Protein AF-T0FZV5-F1 (afdb_monomer)

Organism: NCBI:txid1218564

Mean predicted aligned error: 8.24 Å

Secondary structure (DSSP, 8-state):
-HHHHHHHHHHHHHHHHHHHHHHHHHHHS-S-TTTTEEEEEEEE-SSTTEEEEEEEES--SS-EEEEEEEEETTEEEEEEEEEEEE-TTT--GGGEEEEE-SSSSEEEEEESS-TTBEEEEEETTTTEEESPPPTT--HHHHHHHHHHHHHHH-TT-B-

pLDDT: mean 88.93, std 8.21, range [55.62, 96.31]

Nearest PDB structures (foldseek):
  7mqa-assembly1_LH  TM=4.581E-01  e=1.349E+00  Homo sapiens
  3ggr-assembly1_C  TM=3.484E-01  e=1.511E+00  Homo sapiens
  8uws-assembly1_A  TM=2.337E-01  e=5.004E+00  Enterobacter hormaechei

Structure (mmCIF, N/CA/C/O backbone):
data_AF-T0FZV5-F1
#
_entry.id   AF-T0FZV5-F1
#
loop_
_atom_site.group_PDB
_atom_site.id
_atom_site.type_symbol
_atom_site.label_atom_id
_atom_site.label_alt_id
_atom_site.label_comp_id
_atom_site.label_asym_id
_atom_site.label_entity_id
_atom_site.label_seq_id
_atom_site.pdbx_PDB_ins_code
_atom_site.Cartn_x
_atom_site.Cartn_y
_atom_site.Cartn_z
_atom_site.occupancy
_atom_site.B_iso_or_equiv
_atom_site.auth_seq_id
_atom_site.auth_comp_id
_atom_site.auth_asym_id
_atom_site.auth_atom_id
_atom_site.pdbx_PDB_model_num
ATOM 1 N N . MET A 1 1 ? 25.769 20.147 -56.700 1.00 55.62 1 MET A N 1
ATOM 2 C CA . MET A 1 1 ? 24.926 18.941 -56.908 1.00 55.62 1 MET A CA 1
ATOM 3 C C . MET A 1 1 ? 25.376 17.705 -56.114 1.00 55.62 1 MET A C 1
ATOM 5 O O . MET A 1 1 ? 24.544 17.131 -55.424 1.00 55.62 1 MET A O 1
ATOM 9 N N . LEU A 1 2 ? 26.655 17.296 -56.132 1.00 57.59 2 LEU A N 1
ATOM 10 C CA . LEU A 1 2 ? 27.136 16.105 -55.393 1.00 57.59 2 LEU A CA 1
ATOM 11 C C . LEU A 1 2 ? 26.921 16.158 -53.864 1.00 57.59 2 LEU A C 1
ATOM 13 O O . LEU A 1 2 ? 26.527 15.156 -53.272 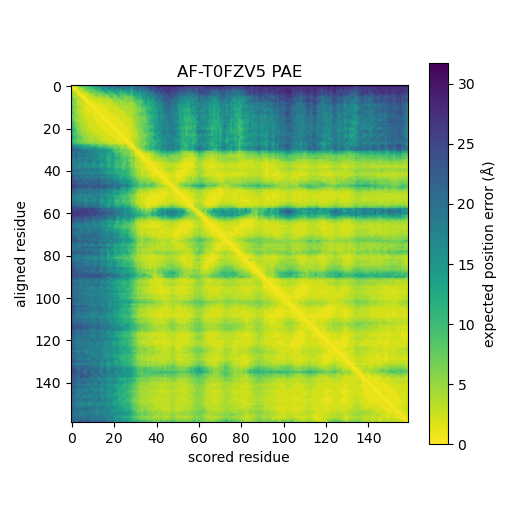1.00 57.59 2 LEU A O 1
ATOM 17 N N . ALA A 1 3 ? 27.114 17.319 -53.229 1.00 62.88 3 ALA A N 1
ATOM 18 C CA . ALA A 1 3 ? 26.918 17.489 -51.783 1.00 62.88 3 ALA A CA 1
ATOM 19 C C . ALA A 1 3 ? 25.446 17.322 -51.346 1.00 62.88 3 ALA A C 1
ATOM 21 O O . ALA A 1 3 ? 25.167 16.643 -50.362 1.00 62.8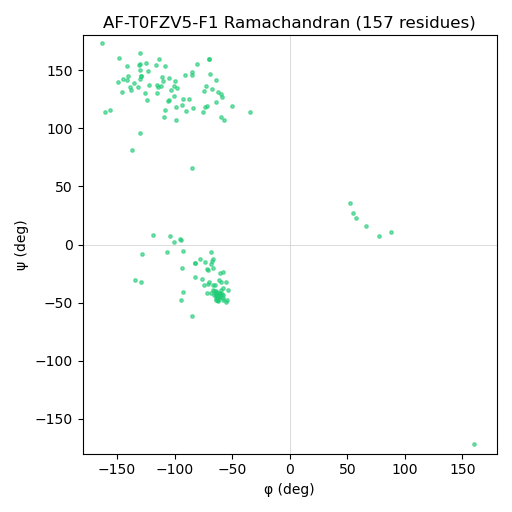8 3 ALA A O 1
ATOM 22 N N . GLN A 1 4 ? 24.493 17.845 -52.127 1.00 65.06 4 GLN A N 1
ATOM 23 C CA . GLN A 1 4 ? 23.055 17.684 -51.869 1.00 65.06 4 GLN A CA 1
ATOM 24 C C . GLN A 1 4 ? 22.595 16.225 -51.992 1.00 65.06 4 GLN A C 1
ATOM 26 O O . GLN A 1 4 ? 21.734 15.785 -51.235 1.00 65.06 4 GLN A O 1
ATOM 31 N N . ARG A 1 5 ? 23.179 15.450 -52.917 1.00 69.50 5 ARG A N 1
ATOM 32 C CA . ARG A 1 5 ? 22.861 14.023 -53.076 1.00 69.50 5 ARG A CA 1
ATOM 33 C C . ARG A 1 5 ? 23.360 13.202 -51.884 1.00 69.50 5 ARG A C 1
ATOM 35 O O . ARG A 1 5 ? 22.613 12.372 -51.380 1.00 69.50 5 ARG A O 1
ATOM 42 N N . LYS A 1 6 ? 24.573 13.484 -51.388 1.00 73.88 6 LYS A N 1
ATOM 43 C CA . LYS A 1 6 ? 25.118 12.863 -50.166 1.00 73.88 6 LYS A CA 1
ATOM 44 C C . LYS A 1 6 ? 24.265 13.183 -48.935 1.00 73.88 6 LYS A C 1
ATOM 46 O O . LYS A 1 6 ? 23.960 12.281 -48.167 1.00 73.88 6 LYS A O 1
ATOM 51 N N . TYR A 1 7 ? 23.815 14.432 -48.801 1.00 80.06 7 TYR A N 1
ATOM 52 C CA . TYR A 1 7 ? 22.941 14.857 -47.704 1.00 80.06 7 TYR A CA 1
ATOM 53 C C . TYR A 1 7 ? 21.568 14.162 -47.730 1.00 80.06 7 TYR A C 1
ATOM 55 O O . TYR A 1 7 ? 21.086 13.703 -46.699 1.00 80.06 7 TYR A O 1
ATOM 63 N N . ARG A 1 8 ? 20.962 13.999 -48.915 1.00 82.12 8 ARG A N 1
ATOM 64 C CA . ARG A 1 8 ? 19.706 13.239 -49.069 1.00 82.12 8 ARG A CA 1
ATOM 65 C C . ARG A 1 8 ? 19.867 11.759 -48.725 1.00 82.12 8 ARG A C 1
ATOM 67 O O . ARG A 1 8 ? 19.003 11.204 -48.059 1.00 82.12 8 ARG A O 1
ATOM 74 N N . ILE A 1 9 ? 20.963 11.132 -49.156 1.00 85.62 9 ILE A N 1
ATOM 75 C CA . ILE A 1 9 ? 21.262 9.733 -48.815 1.00 85.62 9 ILE A CA 1
ATOM 76 C C . ILE A 1 9 ? 21.438 9.591 -47.300 1.00 85.62 9 ILE A C 1
ATOM 78 O O . ILE A 1 9 ? 20.847 8.694 -46.711 1.00 85.62 9 ILE A O 1
ATOM 82 N N . PHE A 1 10 ? 22.176 10.505 -46.664 1.00 88.38 10 PHE A N 1
ATOM 83 C CA . PHE A 1 10 ? 22.349 10.519 -45.212 1.00 88.38 10 PHE A CA 1
ATOM 84 C C . PHE A 1 10 ? 21.007 10.623 -44.475 1.00 88.38 10 PHE A C 1
ATOM 86 O O . PHE A 1 10 ? 20.734 9.801 -43.612 1.00 88.38 10 PHE A O 1
ATOM 93 N N . LEU A 1 11 ? 20.127 11.550 -44.872 1.00 89.75 11 LEU A N 1
ATOM 94 C CA . LEU A 1 11 ? 18.790 11.688 -44.282 1.00 89.75 11 LEU A CA 1
ATOM 95 C C . LEU A 1 11 ? 17.944 10.416 -44.410 1.00 89.75 11 LEU A C 1
ATOM 97 O O . LEU A 1 11 ? 17.275 10.035 -43.453 1.00 89.75 11 LEU A O 1
ATOM 101 N N . ILE A 1 12 ? 17.963 9.756 -45.571 1.00 91.62 12 ILE A N 1
ATOM 102 C CA . ILE A 1 12 ? 17.224 8.502 -45.773 1.00 91.62 12 ILE A CA 1
ATOM 103 C C . ILE A 1 12 ? 17.781 7.416 -44.851 1.00 91.62 12 ILE A C 1
ATOM 105 O O . ILE A 1 12 ? 17.015 6.771 -44.142 1.00 91.62 12 ILE A O 1
ATOM 109 N N . VAL A 1 13 ? 19.106 7.251 -44.814 1.00 92.38 13 VAL A N 1
ATOM 110 C CA . VAL A 1 13 ? 19.757 6.253 -43.956 1.00 92.38 13 VAL A CA 1
ATOM 111 C C . VAL A 1 13 ? 19.460 6.529 -42.480 1.00 92.38 13 VAL A C 1
ATOM 113 O O . VAL A 1 13 ? 19.074 5.608 -41.768 1.00 92.38 13 VAL A O 1
ATOM 116 N N . SER A 1 14 ? 19.548 7.781 -42.023 1.00 91.31 14 SER A N 1
ATOM 117 C CA . SER A 1 14 ? 19.220 8.155 -40.642 1.00 91.31 14 SER A CA 1
ATOM 118 C C . SER A 1 14 ? 17.767 7.847 -40.277 1.00 91.31 14 SER A C 1
ATOM 120 O O . SER A 1 14 ? 17.526 7.309 -39.200 1.00 91.31 14 SER A O 1
ATOM 122 N N . ASN A 1 15 ? 16.807 8.118 -41.167 1.00 93.69 15 ASN A N 1
ATOM 123 C CA . ASN A 1 15 ? 15.396 7.794 -40.923 1.00 93.69 15 ASN A CA 1
ATOM 124 C C . ASN A 1 15 ? 15.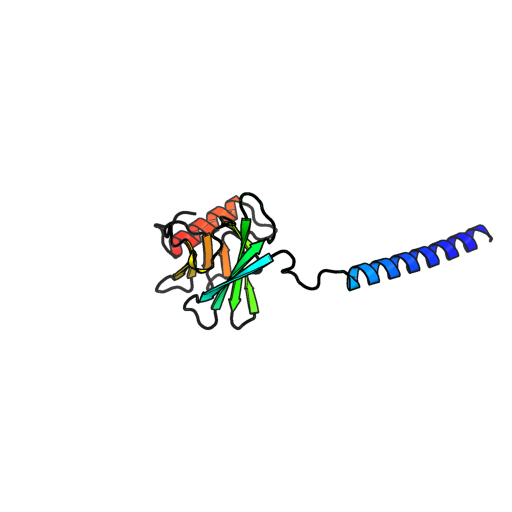150 6.282 -40.876 1.00 93.69 15 ASN A C 1
ATOM 126 O O . ASN A 1 15 ? 14.391 5.813 -40.032 1.00 93.69 15 ASN A O 1
ATOM 130 N N . VAL A 1 16 ? 15.809 5.509 -41.744 1.00 95.19 16 VAL A N 1
ATOM 131 C CA . VAL A 1 16 ? 15.721 4.041 -41.719 1.00 95.19 16 VAL A CA 1
ATOM 132 C C . VAL A 1 16 ? 16.294 3.494 -40.413 1.00 95.19 16 VAL A C 1
ATOM 134 O O . VAL A 1 16 ? 15.645 2.681 -39.763 1.00 95.19 16 VAL A O 1
ATOM 137 N N . VAL A 1 17 ? 17.465 3.975 -39.982 1.00 95.62 17 VAL A N 1
ATOM 138 C CA . VAL A 1 17 ? 18.065 3.580 -38.698 1.00 95.62 17 VAL A CA 1
ATOM 139 C C . VAL A 1 17 ? 17.148 3.949 -37.530 1.00 95.62 17 VAL A C 1
ATOM 141 O O . VAL A 1 17 ? 16.901 3.109 -36.670 1.00 95.62 17 VAL A O 1
ATOM 144 N N . GLN A 1 18 ? 16.583 5.159 -37.516 1.00 95.31 18 GLN A N 1
ATOM 145 C CA . GLN A 1 18 ? 15.634 5.583 -36.484 1.00 95.31 18 GLN A CA 1
ATOM 146 C C . GLN A 1 18 ? 14.382 4.695 -36.451 1.00 95.31 18 GLN A C 1
ATOM 148 O O . GLN A 1 18 ? 13.953 4.295 -35.372 1.00 95.31 18 GLN A O 1
ATOM 153 N N . ALA A 1 19 ? 13.809 4.353 -37.607 1.00 95.88 19 ALA A N 1
ATOM 154 C CA . ALA A 1 19 ? 12.640 3.480 -37.687 1.00 95.88 19 ALA A CA 1
ATOM 155 C C . ALA A 1 19 ? 12.944 2.068 -37.167 1.00 95.88 19 ALA A C 1
ATOM 157 O O . ALA A 1 19 ? 12.165 1.522 -36.389 1.00 95.88 19 ALA A O 1
ATOM 158 N N . VAL A 1 20 ? 14.097 1.498 -37.536 1.00 95.62 20 VAL A N 1
ATOM 159 C CA . VAL A 1 20 ? 14.544 0.195 -37.019 1.00 95.62 20 VAL A CA 1
ATOM 160 C C . VAL A 1 20 ? 14.723 0.251 -35.503 1.00 95.62 20 VAL A C 1
ATOM 162 O O . VAL A 1 20 ? 14.227 -0.630 -34.808 1.00 95.62 20 VAL A O 1
ATOM 165 N N . LEU A 1 21 ? 15.357 1.301 -34.971 1.00 94.00 21 LEU A N 1
ATOM 166 C CA . LEU A 1 21 ? 15.510 1.480 -33.524 1.00 94.00 21 LEU A CA 1
ATOM 167 C C . LEU A 1 21 ? 14.157 1.587 -32.810 1.00 94.00 21 LEU A C 1
ATOM 169 O O . LEU A 1 21 ? 13.978 0.943 -31.783 1.00 94.00 21 LEU A O 1
ATOM 173 N N . LEU A 1 22 ? 13.190 2.332 -33.352 1.00 92.88 22 LEU A N 1
ATOM 174 C CA . LEU A 1 22 ? 11.846 2.439 -32.770 1.00 92.88 22 LEU A CA 1
ATOM 175 C C . LEU A 1 22 ? 11.096 1.102 -32.780 1.00 92.88 22 LEU A C 1
ATOM 177 O O . LEU A 1 22 ? 10.443 0.767 -31.795 1.00 92.88 22 LEU A O 1
ATOM 181 N N . ILE A 1 23 ? 11.214 0.321 -33.858 1.00 93.31 23 ILE A N 1
ATOM 182 C CA . ILE A 1 23 ? 10.628 -1.024 -33.940 1.00 93.31 23 ILE A CA 1
ATOM 183 C C . ILE A 1 23 ? 11.266 -1.944 -32.899 1.00 93.31 23 ILE A C 1
ATOM 185 O O . ILE A 1 23 ? 10.550 -2.649 -32.197 1.00 93.31 23 ILE A O 1
ATOM 189 N N . LEU A 1 24 ? 12.594 -1.918 -32.758 1.00 90.56 24 LEU A N 1
ATOM 190 C CA . LEU A 1 24 ? 13.288 -2.706 -31.740 1.00 90.56 24 LEU A CA 1
ATOM 191 C C . LEU A 1 24 ? 12.854 -2.284 -30.332 1.00 90.56 24 LEU A C 1
ATOM 193 O O . LEU A 1 24 ? 12.513 -3.140 -29.527 1.00 90.56 24 LEU A O 1
ATOM 197 N N . VAL A 1 25 ? 12.787 -0.981 -30.047 1.00 86.81 25 VAL A N 1
ATOM 198 C CA . VAL A 1 25 ? 12.290 -0.475 -28.760 1.00 86.81 25 VAL A CA 1
ATOM 199 C C . VAL A 1 25 ? 10.870 -0.960 -28.499 1.00 86.81 25 VAL A C 1
ATOM 201 O O . VAL A 1 25 ? 10.609 -1.406 -27.397 1.00 86.81 25 VAL A O 1
ATOM 204 N N . PHE A 1 26 ? 9.974 -0.934 -29.487 1.00 84.44 26 PHE A N 1
ATOM 205 C CA . PHE A 1 26 ? 8.603 -1.426 -29.336 1.00 84.44 26 PHE A CA 1
ATOM 206 C C . PHE A 1 26 ? 8.533 -2.946 -29.106 1.00 84.44 26 PHE A C 1
ATOM 208 O O . PHE A 1 26 ? 7.790 -3.396 -28.241 1.00 84.44 26 PHE A O 1
ATOM 215 N N . LEU A 1 27 ? 9.316 -3.736 -29.850 1.00 84.56 27 LEU A N 1
ATOM 216 C CA . LEU A 1 27 ? 9.333 -5.201 -29.743 1.00 84.56 27 LEU A CA 1
ATOM 217 C C . LEU A 1 27 ? 9.974 -5.701 -28.443 1.00 84.56 27 LEU A C 1
ATOM 219 O O . LEU A 1 27 ? 9.568 -6.736 -27.922 1.00 84.56 27 LEU A O 1
ATOM 223 N N . TYR A 1 28 ? 10.981 -4.984 -27.941 1.00 80.81 28 TYR A N 1
ATOM 224 C CA . TYR A 1 28 ? 11.694 -5.315 -26.705 1.00 80.81 28 TYR A CA 1
ATOM 225 C C . TYR A 1 28 ? 11.237 -4.481 -25.506 1.00 80.81 28 TYR A C 1
ATOM 227 O O . TYR A 1 28 ? 11.793 -4.640 -24.416 1.00 80.81 28 TYR A O 1
ATOM 235 N N . TRP A 1 29 ? 10.240 -3.607 -25.678 1.00 73.75 29 TRP A N 1
ATOM 236 C CA . TRP A 1 29 ? 9.633 -2.902 -24.558 1.00 73.75 29 TRP A CA 1
ATOM 237 C C . TRP A 1 29 ? 9.062 -3.954 -23.609 1.00 73.75 29 TRP A C 1
ATOM 239 O O . TRP A 1 29 ? 8.348 -4.848 -24.072 1.00 73.75 29 TRP A O 1
ATOM 249 N N . PRO A 1 30 ? 9.363 -3.898 -22.302 1.00 62.25 30 PRO A N 1
ATOM 250 C CA . PRO A 1 30 ? 8.757 -4.820 -21.360 1.00 62.25 30 PRO A CA 1
ATOM 251 C C . PRO A 1 30 ? 7.236 -4.639 -21.417 1.00 62.25 30 PRO A C 1
ATOM 253 O O . PRO A 1 30 ? 6.699 -3.603 -21.032 1.00 62.25 30 PRO A O 1
ATOM 256 N N . THR A 1 31 ? 6.550 -5.641 -21.965 1.00 66.88 31 THR A N 1
ATOM 257 C CA . THR A 1 31 ? 5.084 -5.707 -22.030 1.00 66.88 31 THR A CA 1
ATOM 258 C C . THR A 1 31 ? 4.475 -5.980 -20.662 1.00 66.88 31 THR A C 1
ATOM 260 O O . THR A 1 31 ? 3.306 -5.672 -20.444 1.00 66.88 31 THR A O 1
ATOM 263 N N . ASP A 1 32 ? 5.275 -6.533 -19.752 1.00 75.56 32 ASP A N 1
ATOM 264 C CA . ASP A 1 32 ? 4.892 -6.822 -18.382 1.00 75.56 32 ASP A CA 1
ATOM 265 C C . ASP A 1 32 ? 5.402 -5.720 -17.432 1.00 75.56 32 ASP A C 1
ATOM 267 O O . ASP A 1 32 ? 6.612 -5.654 -17.174 1.00 75.56 32 ASP A O 1
ATOM 271 N N . PRO A 1 33 ? 4.517 -4.848 -16.905 1.00 73.69 33 PRO A N 1
ATOM 272 C CA . PRO A 1 33 ? 4.897 -3.833 -15.925 1.00 73.69 33 PRO A CA 1
ATOM 273 C C . PRO A 1 33 ? 5.334 -4.440 -14.582 1.00 73.69 33 PRO A C 1
ATOM 275 O O . PRO A 1 33 ? 5.912 -3.727 -13.767 1.00 73.69 33 PRO A O 1
ATOM 278 N N . TYR A 1 34 ? 5.087 -5.735 -14.361 1.00 82.88 34 TYR A N 1
ATOM 279 C CA . TYR A 1 34 ? 5.451 -6.466 -13.150 1.00 82.88 34 TYR A CA 1
ATOM 280 C C . TYR A 1 34 ? 6.784 -7.215 -13.285 1.00 82.88 34 TYR A C 1
ATOM 282 O O . TYR A 1 34 ? 7.186 -7.922 -12.364 1.00 82.88 34 TYR A O 1
ATOM 290 N N . ARG A 1 35 ? 7.512 -7.065 -14.402 1.00 84.00 35 ARG A N 1
ATOM 291 C CA . ARG A 1 35 ? 8.822 -7.706 -14.575 1.00 84.00 35 ARG A CA 1
ATOM 292 C C . ARG A 1 35 ? 9.798 -7.261 -13.478 1.00 84.00 35 ARG A C 1
ATOM 294 O O . ARG A 1 35 ? 10.054 -6.069 -13.331 1.00 84.00 35 ARG A O 1
ATOM 301 N N . GLY A 1 36 ? 10.400 -8.232 -12.788 1.00 87.12 36 GLY A N 1
ATOM 302 C CA . GLY A 1 36 ? 11.286 -7.993 -11.644 1.00 87.12 36 GLY A CA 1
ATOM 303 C C . GLY A 1 36 ? 10.547 -7.908 -10.306 1.00 87.12 36 GLY A C 1
ATOM 304 O O . GLY A 1 36 ? 11.153 -7.494 -9.316 1.00 87.12 36 GLY A O 1
ATOM 305 N N . TYR A 1 37 ? 9.258 -8.264 -10.280 1.00 90.56 37 TYR A N 1
ATOM 306 C CA . TYR A 1 37 ? 8.448 -8.333 -9.075 1.00 90.56 37 TYR A CA 1
ATOM 307 C C . TYR A 1 37 ? 7.659 -9.644 -8.991 1.00 90.56 37 TYR A C 1
ATOM 309 O O . TYR A 1 37 ? 6.955 -10.039 -9.922 1.00 90.56 37 TYR A O 1
ATOM 317 N N . THR A 1 38 ? 7.667 -10.255 -7.812 1.00 91.69 38 THR A N 1
ATOM 318 C CA . THR A 1 38 ? 6.887 -11.447 -7.493 1.00 91.69 38 THR A CA 1
ATOM 319 C C . THR A 1 38 ? 5.647 -11.061 -6.703 1.00 91.69 38 THR A C 1
ATOM 321 O O . THR A 1 38 ? 5.723 -10.398 -5.669 1.00 91.69 38 THR A O 1
ATOM 324 N N . LYS A 1 39 ? 4.478 -11.514 -7.163 1.00 93.56 39 LYS A N 1
ATOM 325 C CA . LYS A 1 39 ? 3.223 -11.412 -6.411 1.00 93.56 39 LYS A CA 1
ATOM 326 C C . LYS A 1 39 ? 3.219 -12.414 -5.264 1.00 93.56 39 LYS A C 1
ATOM 328 O O . LYS A 1 39 ? 3.207 -13.619 -5.499 1.00 93.56 39 LYS A O 1
ATOM 333 N N . ILE A 1 40 ? 3.145 -11.916 -4.036 1.00 93.69 40 ILE A N 1
ATOM 334 C CA . ILE A 1 40 ? 3.203 -12.760 -2.834 1.00 93.69 40 ILE A CA 1
ATOM 335 C C . ILE A 1 40 ? 1.811 -13.158 -2.341 1.00 93.69 40 ILE A C 1
ATOM 337 O O . ILE A 1 40 ? 1.662 -14.139 -1.617 1.00 93.69 40 ILE A O 1
ATOM 341 N N . GLY A 1 41 ? 0.774 -12.418 -2.748 1.00 94.19 41 GLY A N 1
ATOM 342 C CA . GLY A 1 41 ? -0.614 -12.787 -2.498 1.00 94.19 41 GLY A CA 1
ATOM 343 C C . GLY A 1 41 ? -1.600 -11.630 -2.605 1.00 94.19 41 GLY A C 1
ATOM 344 O O . GLY A 1 41 ? -1.269 -10.529 -3.046 1.00 94.19 41 GLY A O 1
ATOM 345 N N . GLU A 1 42 ? -2.837 -11.914 -2.206 1.00 95.88 42 GLU A N 1
ATOM 346 C CA . GLU A 1 42 ? -3.955 -10.972 -2.194 1.00 95.88 42 GLU A CA 1
ATOM 347 C C . GLU A 1 42 ? -4.649 -11.007 -0.832 1.00 95.88 42 GLU A C 1
ATOM 349 O O . GLU A 1 42 ? -4.826 -12.077 -0.246 1.00 95.88 42 GLU A O 1
ATOM 354 N N . LEU A 1 43 ? -5.093 -9.845 -0.364 1.00 95.56 43 LEU A N 1
ATOM 355 C CA . LEU A 1 43 ? -5.921 -9.695 0.826 1.00 95.56 43 LEU A CA 1
ATOM 356 C C . LEU A 1 43 ? -7.291 -9.152 0.435 1.00 95.56 43 LEU A C 1
ATOM 358 O O . LEU A 1 43 ? -7.398 -8.151 -0.279 1.00 95.56 43 LEU A O 1
ATOM 362 N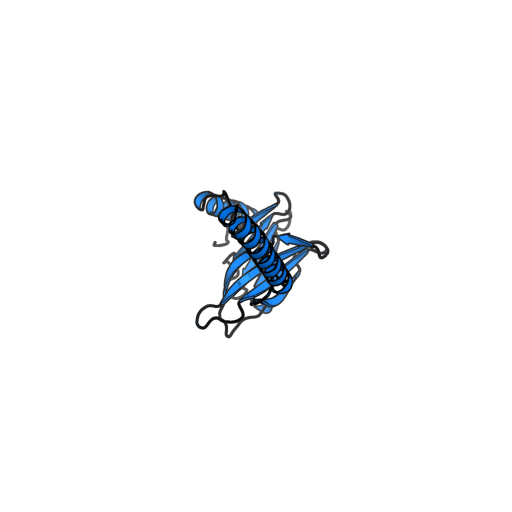 N . ASP A 1 44 ? -8.336 -9.808 0.932 1.00 93.25 44 ASP A N 1
ATOM 363 C CA . ASP A 1 44 ? -9.700 -9.300 0.835 1.00 93.25 44 ASP A CA 1
ATOM 364 C C . ASP A 1 44 ? -9.874 -8.116 1.792 1.00 93.25 44 ASP A C 1
ATOM 366 O O . ASP A 1 44 ? -9.420 -8.142 2.938 1.00 93.25 44 ASP A O 1
ATOM 370 N N . THR A 1 45 ? -10.521 -7.058 1.314 1.00 89.69 45 THR A N 1
ATOM 371 C CA . THR A 1 45 ? -10.715 -5.827 2.087 1.00 89.69 45 THR A CA 1
ATOM 372 C C . THR A 1 45 ? -12.035 -5.789 2.858 1.00 89.69 45 THR A C 1
ATOM 374 O O . THR A 1 45 ? -12.311 -4.832 3.585 1.00 89.69 45 THR A O 1
ATOM 377 N N . GLY A 1 46 ? -12.900 -6.791 2.674 1.00 85.00 46 GLY A N 1
ATOM 378 C CA . GLY A 1 46 ? -14.276 -6.789 3.164 1.00 85.00 46 GLY A CA 1
ATOM 379 C C . GLY A 1 46 ? -15.154 -5.733 2.484 1.00 85.00 46 GLY A C 1
ATOM 380 O O . GLY A 1 46 ? -16.206 -5.364 3.017 1.00 85.00 46 GLY A O 1
ATOM 381 N N . ILE A 1 47 ? -14.712 -5.178 1.354 1.00 84.00 47 ILE A N 1
ATOM 382 C CA . ILE A 1 47 ? -15.485 -4.315 0.455 1.00 84.00 47 ILE A CA 1
ATOM 383 C C . ILE A 1 47 ? -15.687 -5.099 -0.843 1.00 84.00 47 ILE A C 1
ATOM 385 O O . ILE A 1 47 ? -14.762 -5.751 -1.325 1.00 84.00 47 ILE A O 1
ATOM 389 N N . ASN A 1 48 ? -16.903 -5.059 -1.397 1.00 83.00 48 ASN A N 1
ATOM 390 C CA . ASN A 1 48 ? -17.290 -5.893 -2.538 1.00 83.00 48 ASN A CA 1
ATOM 391 C C . ASN A 1 48 ? -16.273 -5.817 -3.685 1.00 83.00 48 ASN A C 1
ATOM 393 O O . ASN A 1 48 ? -16.065 -4.757 -4.272 1.00 83.00 48 ASN A O 1
ATOM 397 N N . TYR A 1 49 ? -15.691 -6.975 -4.009 1.00 84.50 49 TYR A N 1
ATOM 398 C CA . TYR A 1 49 ? -14.726 -7.169 -5.094 1.00 84.50 49 TYR A CA 1
ATOM 399 C C . TYR A 1 49 ? -13.468 -6.295 -5.004 1.00 84.50 49 TYR A C 1
ATOM 401 O O . TYR A 1 49 ? -12.827 -6.067 -6.030 1.00 84.50 49 TYR A O 1
ATOM 409 N N . CYS A 1 50 ? -13.120 -5.810 -3.810 1.00 91.88 50 CYS A N 1
ATOM 410 C CA . CYS A 1 50 ? -11.936 -4.997 -3.579 1.00 91.88 50 CYS A CA 1
ATOM 411 C C . CYS A 1 50 ? -10.843 -5.816 -2.888 1.00 91.88 50 CYS A C 1
ATOM 413 O O . CYS A 1 50 ? -11.060 -6.385 -1.813 1.00 91.88 50 CYS A O 1
ATOM 415 N N . LYS A 1 51 ? -9.660 -5.851 -3.502 1.00 95.00 51 LYS A N 1
ATOM 416 C CA . LYS A 1 51 ? -8.500 -6.595 -3.012 1.00 95.00 51 LYS A CA 1
ATOM 417 C C . LYS A 1 51 ? -7.265 -5.715 -2.964 1.00 95.00 51 LYS A C 1
ATOM 419 O O . LYS A 1 51 ? -7.043 -4.899 -3.858 1.00 95.00 51 LYS A O 1
ATOM 424 N N . VAL A 1 52 ? -6.431 -5.954 -1.959 1.00 95.62 52 VAL A N 1
ATOM 425 C CA . VAL A 1 52 ? -5.062 -5.439 -1.908 1.00 95.62 52 VAL A CA 1
ATOM 426 C C . VAL A 1 52 ? -4.137 -6.549 -2.368 1.00 95.62 52 VAL A C 1
ATOM 428 O O . VAL A 1 52 ? -4.091 -7.614 -1.757 1.00 95.62 52 VAL A O 1
ATOM 431 N N . VAL A 1 53 ? -3.414 -6.312 -3.451 1.00 95.31 53 VAL A N 1
ATOM 432 C CA . VAL A 1 53 ? -2.398 -7.229 -3.962 1.00 95.31 53 VAL A CA 1
ATOM 433 C C . VAL A 1 53 ? -1.041 -6.751 -3.480 1.00 95.31 53 VAL A C 1
ATOM 435 O O . VAL A 1 53 ? -0.764 -5.556 -3.551 1.00 95.31 53 VAL A O 1
ATOM 438 N N . VAL A 1 54 ? -0.208 -7.669 -2.994 1.00 95.19 54 VAL A N 1
ATOM 439 C CA . VAL A 1 54 ? 1.149 -7.349 -2.540 1.00 95.19 54 VAL A CA 1
ATOM 440 C C . VAL A 1 54 ? 2.166 -8.041 -3.434 1.00 95.19 54 VAL A C 1
ATOM 442 O O . VAL A 1 54 ? 2.016 -9.214 -3.792 1.00 95.19 54 VAL A O 1
ATOM 445 N N . TYR A 1 55 ? 3.210 -7.297 -3.770 1.00 94.38 55 TYR A N 1
ATOM 446 C CA . TYR A 1 55 ? 4.330 -7.728 -4.586 1.00 94.38 55 TYR A CA 1
ATOM 447 C C . TYR A 1 55 ? 5.648 -7.377 -3.897 1.00 9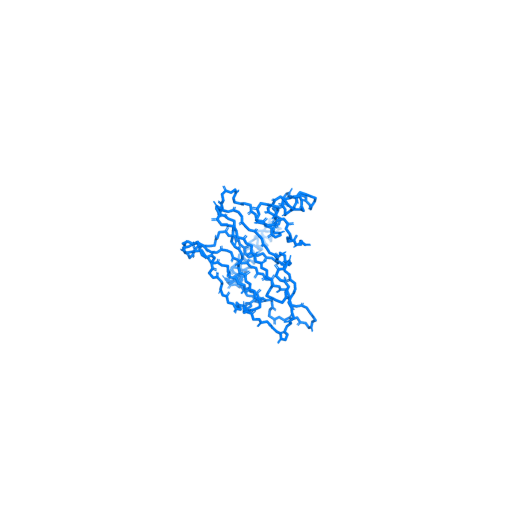4.38 55 TYR A C 1
ATOM 449 O O . TYR A 1 55 ? 5.708 -6.424 -3.120 1.00 94.38 55 TYR A O 1
ATOM 457 N N . VAL A 1 56 ? 6.708 -8.104 -4.225 1.00 93.00 56 VAL A N 1
ATOM 458 C CA . VAL A 1 56 ? 8.080 -7.830 -3.776 1.00 93.00 56 VAL A CA 1
ATOM 459 C C . VAL A 1 56 ? 9.031 -7.823 -4.962 1.00 93.00 56 VAL A C 1
ATOM 461 O O . VAL A 1 56 ? 8.767 -8.505 -5.943 1.00 93.00 56 VAL A O 1
ATOM 464 N N . ALA A 1 57 ? 10.114 -7.051 -4.904 1.00 91.06 57 ALA A N 1
ATOM 465 C CA . ALA A 1 57 ? 11.125 -7.038 -5.969 1.00 91.06 57 ALA A CA 1
ATOM 466 C C . ALA A 1 57 ? 11.996 -8.304 -5.941 1.00 91.06 57 ALA A C 1
ATOM 468 O O . ALA A 1 57 ? 12.505 -8.626 -4.881 1.00 91.06 57 ALA A O 1
ATOM 469 N N . ASP A 1 58 ? 12.222 -8.982 -7.068 1.00 84.50 58 ASP A N 1
ATOM 470 C CA . ASP A 1 58 ? 12.778 -10.352 -7.110 1.00 84.50 58 ASP A CA 1
ATOM 471 C C . ASP A 1 58 ? 14.195 -10.520 -6.512 1.00 84.50 58 ASP A C 1
ATOM 473 O O . ASP A 1 58 ? 14.478 -11.569 -5.940 1.00 84.50 58 ASP A O 1
ATOM 477 N N . ASP A 1 59 ? 15.058 -9.495 -6.563 1.00 74.12 59 ASP A N 1
ATOM 478 C CA . ASP A 1 59 ? 16.485 -9.616 -6.209 1.00 74.12 59 ASP A CA 1
ATOM 479 C C . ASP A 1 59 ? 16.959 -8.530 -5.221 1.00 74.12 59 ASP A C 1
ATOM 481 O O . ASP A 1 59 ? 17.333 -7.428 -5.632 1.00 74.12 59 ASP A O 1
ATOM 485 N N . TRP A 1 60 ? 16.989 -8.835 -3.915 1.00 71.06 60 TRP A N 1
ATOM 486 C CA . TRP A 1 60 ? 17.538 -7.951 -2.871 1.00 71.06 60 TRP A CA 1
ATOM 487 C C . TRP A 1 60 ? 18.214 -8.725 -1.729 1.00 71.06 60 TRP A C 1
ATOM 489 O O . TRP A 1 60 ? 17.631 -9.642 -1.164 1.00 71.06 60 TRP A O 1
ATOM 499 N N . GLU A 1 61 ? 19.431 -8.316 -1.353 1.00 64.38 61 GLU A N 1
ATOM 500 C CA . GLU A 1 61 ? 20.281 -9.047 -0.391 1.00 64.38 61 GLU A CA 1
ATOM 501 C C . GLU A 1 61 ? 19.957 -8.775 1.090 1.00 64.38 61 GLU A C 1
ATOM 503 O O . GLU A 1 61 ? 20.218 -9.624 1.935 1.00 64.38 61 GLU A O 1
ATOM 508 N N . TYR A 1 62 ? 19.416 -7.596 1.423 1.00 68.94 62 TYR A N 1
ATOM 509 C CA . TYR A 1 62 ? 19.294 -7.149 2.825 1.00 68.94 62 TYR A CA 1
ATOM 510 C C . TYR A 1 62 ? 17.900 -6.664 3.228 1.00 68.94 62 TYR A C 1
ATOM 512 O O . TYR A 1 62 ? 17.518 -6.786 4.388 1.00 68.94 62 TYR A O 1
ATOM 520 N N . ALA A 1 63 ? 17.157 -6.061 2.304 1.00 77.38 63 ALA A N 1
ATOM 521 C CA . ALA A 1 63 ? 15.828 -5.520 2.557 1.00 77.38 63 ALA A CA 1
ATOM 522 C C . ALA A 1 63 ? 15.086 -5.467 1.226 1.00 77.38 63 ALA A C 1
ATOM 524 O O . ALA A 1 63 ? 15.516 -4.758 0.319 1.00 77.38 63 ALA A O 1
ATOM 525 N N . GLN A 1 64 ? 14.012 -6.237 1.088 1.00 87.94 64 GLN A N 1
ATOM 526 C CA . GLN A 1 64 ? 13.321 -6.394 -0.186 1.00 87.94 64 GLN A CA 1
ATOM 527 C C . GLN A 1 64 ? 12.169 -5.386 -0.277 1.00 87.94 64 GLN A C 1
ATOM 529 O O . GLN A 1 64 ? 11.274 -5.410 0.570 1.00 87.94 64 GLN A O 1
ATOM 534 N N . PRO A 1 65 ? 12.154 -4.477 -1.266 1.00 91.50 65 PRO A N 1
ATOM 535 C CA . PRO A 1 65 ? 11.064 -3.525 -1.419 1.00 91.50 65 PRO A CA 1
ATOM 536 C C . PRO A 1 65 ? 9.737 -4.233 -1.694 1.00 91.50 65 PRO A C 1
ATOM 538 O O . PRO A 1 65 ? 9.648 -5.077 -2.591 1.00 91.50 65 PRO A O 1
ATOM 541 N N . ALA A 1 66 ? 8.706 -3.849 -0.946 1.00 92.94 66 ALA A N 1
ATOM 542 C CA . ALA A 1 66 ? 7.345 -4.334 -1.090 1.00 92.94 66 ALA A CA 1
ATOM 543 C C . ALA A 1 66 ? 6.420 -3.244 -1.640 1.00 92.94 66 ALA A C 1
ATOM 545 O O . ALA A 1 66 ? 6.487 -2.060 -1.279 1.00 92.94 66 ALA A O 1
ATOM 546 N N . TYR A 1 67 ? 5.527 -3.679 -2.520 1.00 94.56 67 TYR A N 1
ATOM 547 C CA . TYR A 1 67 ? 4.615 -2.839 -3.275 1.00 94.56 67 TYR A CA 1
ATOM 548 C C . TYR A 1 67 ? 3.194 -3.349 -3.142 1.00 94.56 67 TYR A C 1
ATOM 550 O O . TYR A 1 67 ? 2.960 -4.555 -3.074 1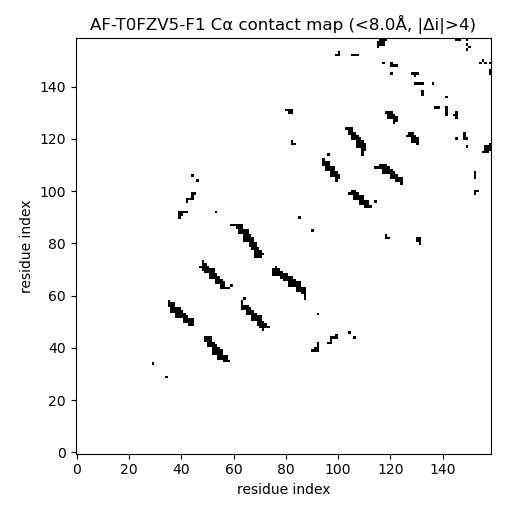.00 94.56 67 TYR A O 1
ATOM 558 N N . TYR A 1 68 ? 2.242 -2.427 -3.116 1.00 94.75 68 TYR A N 1
ATOM 559 C CA . TYR A 1 68 ? 0.829 -2.752 -3.105 1.00 94.75 68 TYR A CA 1
ATOM 560 C C . TYR A 1 68 ? 0.144 -2.231 -4.362 1.00 94.75 68 TYR A C 1
ATOM 562 O O . TYR A 1 68 ? 0.558 -1.243 -4.971 1.00 94.75 68 TYR A O 1
ATOM 570 N N . GLU A 1 69 ? -0.943 -2.897 -4.712 1.00 94.75 69 GLU A N 1
ATOM 571 C CA . GLU A 1 69 ? -1.893 -2.486 -5.733 1.00 94.75 69 GLU A CA 1
ATOM 572 C C . GLU A 1 69 ? -3.298 -2.692 -5.163 1.00 94.75 69 GLU A C 1
ATOM 574 O O . GLU A 1 69 ? -3.555 -3.691 -4.487 1.00 94.75 69 GLU A O 1
ATOM 579 N N . ILE A 1 70 ? -4.212 -1.753 -5.405 1.00 93.69 70 ILE A N 1
ATOM 580 C CA . ILE A 1 70 ? -5.621 -1.935 -5.033 1.00 93.69 70 ILE A CA 1
ATOM 581 C C . ILE A 1 70 ? -6.402 -2.215 -6.301 1.00 93.69 70 ILE A C 1
ATOM 583 O O . ILE A 1 70 ? -6.393 -1.408 -7.233 1.00 93.69 70 ILE A O 1
ATOM 587 N N . THR A 1 71 ? -7.099 -3.347 -6.309 1.00 93.44 71 THR A N 1
ATOM 588 C CA . THR A 1 71 ? -7.947 -3.754 -7.426 1.00 93.44 71 THR A CA 1
ATOM 589 C C . THR A 1 71 ? -9.409 -3.781 -7.007 1.00 93.44 71 THR A C 1
ATOM 591 O O . THR A 1 71 ? -9.738 -4.290 -5.937 1.00 93.44 71 THR A O 1
ATOM 594 N N . ILE A 1 72 ? -10.296 -3.246 -7.849 1.00 91.31 72 ILE A N 1
ATOM 595 C CA . ILE A 1 72 ? -11.749 -3.312 -7.670 1.00 91.31 72 ILE A CA 1
ATOM 596 C C . ILE A 1 72 ? -12.360 -3.948 -8.912 1.00 91.31 72 ILE A C 1
ATOM 598 O O . ILE A 1 72 ? -12.152 -3.485 -10.031 1.00 91.31 72 ILE A O 1
ATOM 602 N N . SER A 1 73 ? -13.125 -5.026 -8.731 1.00 88.19 73 SER A N 1
ATOM 603 C CA . SER A 1 73 ? -13.763 -5.752 -9.845 1.00 88.19 73 SER A CA 1
ATOM 604 C C . SER A 1 73 ? -12.771 -6.147 -10.956 1.00 88.19 73 SER A C 1
ATOM 606 O O . SER A 1 73 ? -13.098 -6.107 -12.142 1.00 88.19 73 SER A O 1
ATOM 608 N N . GLY A 1 74 ? -11.535 -6.490 -10.573 1.00 84.12 74 GLY A N 1
ATOM 609 C CA . GLY A 1 74 ? -10.462 -6.878 -11.496 1.00 84.12 74 GLY A CA 1
ATOM 610 C C . GLY A 1 74 ? -9.779 -5.722 -12.236 1.00 84.12 74 GLY A C 1
ATOM 611 O O . GLY A 1 74 ? -8.966 -5.978 -13.119 1.00 84.12 74 GLY A O 1
ATOM 612 N N . ARG A 1 75 ? -10.089 -4.464 -11.904 1.00 88.06 75 ARG A N 1
ATOM 613 C CA . ARG A 1 75 ? -9.411 -3.275 -12.441 1.00 88.06 75 ARG A CA 1
ATOM 614 C C . ARG A 1 75 ? -8.475 -2.685 -11.401 1.00 88.06 75 ARG A C 1
ATOM 616 O O . ARG A 1 75 ? -8.813 -2.673 -10.223 1.00 88.06 75 ARG A O 1
ATOM 623 N N . VAL A 1 76 ? -7.326 -2.186 -11.844 1.00 88.69 76 VAL A N 1
ATOM 624 C CA . VAL A 1 76 ? -6.369 -1.478 -10.987 1.00 88.69 76 VAL A CA 1
ATOM 625 C C . VAL A 1 76 ? -6.899 -0.074 -10.709 1.00 88.69 76 VAL A C 1
ATOM 627 O O . VAL A 1 76 ? -6.995 0.738 -11.627 1.00 88.69 76 VAL A O 1
ATOM 630 N N . GLU A 1 77 ? -7.236 0.201 -9.452 1.00 87.94 77 GLU A N 1
ATOM 631 C CA . GLU A 1 77 ? -7.680 1.524 -8.995 1.00 87.94 77 GLU A CA 1
ATOM 632 C C . GLU A 1 77 ? -6.513 2.331 -8.436 1.00 87.94 77 GLU A C 1
ATOM 634 O O . GLU A 1 77 ? -6.296 3.481 -8.819 1.00 87.94 77 GLU A O 1
ATOM 639 N N . ILE A 1 78 ? -5.711 1.706 -7.569 1.00 88.19 78 ILE A N 1
ATOM 640 C CA . ILE A 1 78 ? -4.454 2.289 -7.104 1.00 88.19 78 ILE A CA 1
ATOM 641 C C . ILE A 1 78 ? -3.316 1.510 -7.747 1.00 88.19 78 ILE A C 1
ATOM 643 O O . ILE A 1 78 ? -3.185 0.315 -7.468 1.00 88.19 78 ILE A O 1
ATOM 647 N N . PRO A 1 79 ? -2.509 2.166 -8.602 1.00 87.50 79 PRO A N 1
ATOM 648 C CA . PRO A 1 79 ? -1.417 1.501 -9.282 1.00 87.50 79 PRO A CA 1
ATOM 649 C C . PRO A 1 79 ? -0.314 1.144 -8.295 1.00 87.50 79 PRO A C 1
ATOM 651 O O . PRO A 1 79 ? -0.180 1.764 -7.237 1.00 87.50 79 PRO A O 1
ATOM 654 N N . PHE A 1 80 ? 0.499 0.185 -8.722 1.00 88.12 80 PHE A N 1
ATOM 655 C CA . PHE A 1 80 ? 1.702 -0.294 -8.061 1.00 88.12 80 PHE A CA 1
ATOM 656 C C . PHE A 1 80 ? 2.467 0.809 -7.312 1.00 88.12 80 PHE A C 1
ATOM 658 O O . PHE A 1 80 ? 2.992 1.751 -7.916 1.00 88.12 80 PHE A O 1
ATOM 665 N N . ALA A 1 81 ? 2.510 0.704 -5.986 1.00 91.12 81 ALA A N 1
ATOM 666 C CA . ALA A 1 81 ? 3.106 1.707 -5.116 1.00 91.12 81 ALA A CA 1
ATOM 667 C C . ALA A 1 81 ? 3.918 1.067 -3.996 1.00 91.12 81 ALA A C 1
ATOM 669 O O . ALA A 1 81 ? 3.465 0.134 -3.340 1.00 91.12 81 ALA A O 1
ATOM 670 N N . TYR A 1 82 ? 5.111 1.606 -3.757 1.00 91.81 82 TYR A N 1
ATOM 671 C CA . TYR A 1 82 ? 5.958 1.203 -2.638 1.00 91.81 82 TYR A CA 1
ATOM 672 C C . TYR A 1 82 ? 5.279 1.535 -1.306 1.00 91.81 82 TYR A C 1
ATOM 674 O O . TYR A 1 82 ? 4.675 2.605 -1.179 1.00 91.81 82 TYR A O 1
ATOM 682 N N . PHE A 1 83 ? 5.409 0.654 -0.313 1.00 92.00 83 PHE A N 1
ATOM 683 C CA . PHE A 1 83 ? 4.926 0.935 1.042 1.00 92.00 83 PHE A CA 1
ATOM 684 C C . PHE A 1 83 ? 5.906 0.582 2.160 1.00 92.00 83 PHE A C 1
ATOM 686 O O . PHE A 1 83 ? 5.891 1.249 3.190 1.00 92.00 83 PHE A O 1
ATOM 693 N N . THR A 1 84 ? 6.761 -0.427 1.989 1.00 91.44 84 THR A N 1
ATOM 694 C CA . THR A 1 84 ? 7.765 -0.792 2.999 1.00 91.44 84 THR A CA 1
ATOM 695 C C . THR A 1 84 ? 8.855 -1.674 2.401 1.00 91.44 84 THR A C 1
ATOM 697 O O . THR A 1 84 ? 8.727 -2.138 1.271 1.00 91.44 84 THR A O 1
ATOM 700 N N . ASN A 1 85 ? 9.895 -1.949 3.184 1.00 89.75 85 ASN A N 1
ATOM 701 C CA . ASN A 1 85 ? 10.806 -3.058 2.930 1.00 89.75 85 ASN A CA 1
ATOM 702 C C . ASN A 1 85 ? 10.427 -4.244 3.824 1.00 89.75 85 ASN A C 1
ATOM 704 O O . ASN A 1 85 ? 10.076 -4.052 4.990 1.00 89.75 85 ASN A O 1
ATOM 708 N N . VAL A 1 86 ? 10.508 -5.451 3.274 1.00 87.75 86 VAL A N 1
ATOM 709 C CA . VAL A 1 86 ? 10.256 -6.719 3.968 1.00 87.75 86 VAL A CA 1
ATOM 710 C C . VAL A 1 86 ? 11.541 -7.536 4.076 1.00 87.75 86 VAL A C 1
ATOM 712 O O . VAL A 1 86 ? 12.502 -7.311 3.335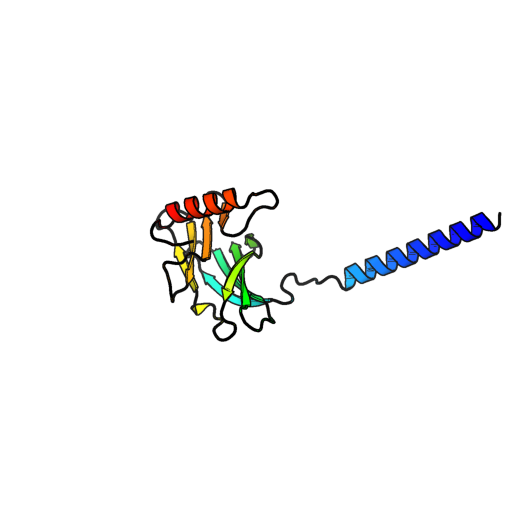 1.00 87.75 86 VAL A O 1
ATOM 715 N N . ASP A 1 87 ? 11.554 -8.471 5.022 1.00 84.94 87 ASP A N 1
ATOM 716 C CA . ASP A 1 87 ? 12.627 -9.453 5.161 1.00 84.94 87 ASP A CA 1
ATOM 717 C C . ASP A 1 87 ? 12.528 -10.476 4.011 1.00 84.94 87 ASP A C 1
ATOM 719 O O . ASP A 1 87 ? 11.499 -11.155 3.912 1.00 84.94 87 ASP A O 1
ATOM 723 N N . PRO A 1 88 ? 13.558 -10.602 3.149 1.00 82.25 88 PRO A N 1
ATOM 724 C CA . PRO A 1 88 ? 13.536 -11.529 2.018 1.00 82.25 88 PRO A CA 1
ATOM 725 C C . PRO A 1 88 ? 13.368 -12.998 2.436 1.00 82.25 88 PRO A C 1
ATOM 727 O O . PRO A 1 88 ? 12.862 -13.802 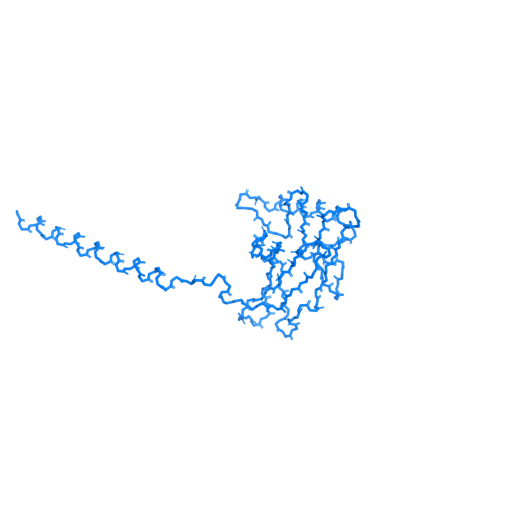1.654 1.00 82.25 88 PRO A O 1
ATOM 730 N N . GLU A 1 89 ? 13.738 -13.369 3.666 1.00 81.31 89 GLU A N 1
ATOM 731 C CA . GLU A 1 89 ? 13.596 -14.742 4.161 1.00 81.31 89 GLU A CA 1
ATOM 732 C C . GLU A 1 89 ? 12.184 -15.059 4.676 1.00 81.31 89 GLU A C 1
ATOM 734 O O . GLU A 1 89 ? 11.836 -16.230 4.849 1.00 81.31 89 GLU A O 1
ATOM 739 N N . ARG A 1 90 ? 11.354 -14.037 4.926 1.00 78.44 90 ARG A N 1
ATOM 740 C CA . ARG A 1 90 ? 10.029 -14.186 5.558 1.00 78.44 90 ARG A CA 1
ATOM 741 C C . ARG A 1 90 ? 8.861 -13.734 4.690 1.00 78.44 90 ARG A C 1
ATOM 743 O O . ARG A 1 90 ? 7.719 -13.736 5.138 1.00 78.44 90 ARG A O 1
ATOM 750 N N . VAL A 1 91 ? 9.110 -13.415 3.425 1.00 83.12 91 VAL A N 1
ATOM 751 C CA . VAL A 1 91 ? 8.095 -12.853 2.534 1.00 83.12 91 VAL A CA 1
ATOM 752 C C . VAL A 1 91 ? 6.867 -13.750 2.398 1.00 83.12 91 VAL A C 1
ATOM 754 O O . VAL A 1 91 ? 6.864 -14.764 1.699 1.00 83.12 91 VAL A O 1
ATOM 757 N N . SER A 1 92 ? 5.772 -13.323 3.020 1.00 89.75 92 SER A N 1
ATOM 758 C CA . SER A 1 92 ? 4.485 -13.994 2.913 1.00 89.75 92 SER A CA 1
ATOM 759 C C . SER A 1 92 ? 3.348 -12.998 3.041 1.00 89.75 92 SER A C 1
ATOM 761 O O . SER A 1 92 ? 3.344 -12.127 3.908 1.00 89.75 92 SER A O 1
ATOM 763 N N . ILE A 1 93 ? 2.303 -13.175 2.228 1.00 93.06 93 ILE A N 1
ATOM 764 C CA . ILE A 1 93 ? 1.067 -12.395 2.369 1.00 93.06 93 ILE A CA 1
ATOM 765 C C . ILE A 1 93 ? 0.435 -12.556 3.760 1.00 93.06 93 ILE A C 1
ATOM 767 O O . ILE A 1 93 ? -0.304 -11.691 4.222 1.00 93.06 93 ILE A O 1
ATOM 771 N N . GLN A 1 94 ? 0.735 -13.663 4.447 1.00 92.00 94 GLN A N 1
ATOM 772 C CA . GLN A 1 94 ? 0.201 -13.967 5.769 1.00 92.00 94 GLN A CA 1
ATOM 773 C C . GLN A 1 94 ? 0.723 -13.027 6.855 1.00 92.00 94 GLN A C 1
ATOM 775 O O . GLN A 1 94 ? 0.096 -12.970 7.912 1.00 92.00 94 GLN A O 1
ATOM 780 N N . GLU A 1 95 ? 1.809 -12.293 6.610 1.00 91.25 95 GLU A N 1
ATOM 781 C CA . GLU A 1 95 ? 2.353 -11.298 7.540 1.00 91.25 95 GLU A CA 1
ATOM 782 C C . GLU A 1 95 ? 1.517 -10.022 7.605 1.00 91.25 95 GLU A C 1
ATOM 784 O O . GLU A 1 95 ? 1.664 -9.229 8.533 1.00 91.25 95 GLU A O 1
ATOM 789 N N . PHE A 1 96 ? 0.621 -9.828 6.641 1.00 94.50 96 PHE A N 1
ATOM 790 C CA . PHE A 1 96 ? -0.166 -8.619 6.502 1.00 94.50 96 PHE A CA 1
ATOM 791 C C . PHE A 1 96 ? -1.629 -8.849 6.869 1.00 94.50 96 PHE A C 1
ATOM 793 O O . PHE A 1 96 ? -2.175 -9.951 6.752 1.00 94.50 96 PHE A O 1
ATOM 800 N N . GLU A 1 97 ? -2.280 -7.777 7.300 1.00 95.56 97 GLU A N 1
ATOM 801 C CA . GLU A 1 97 ? -3.694 -7.770 7.645 1.00 95.56 97 GLU A CA 1
ATOM 802 C C . GLU A 1 97 ? -4.360 -6.477 7.173 1.00 95.56 97 GLU A C 1
ATOM 804 O O . GLU A 1 97 ? -3.756 -5.401 7.195 1.00 95.56 97 GLU A O 1
ATOM 809 N N . ILE A 1 98 ? -5.621 -6.592 6.746 1.00 96.31 98 ILE A N 1
ATOM 810 C CA . ILE A 1 98 ? -6.457 -5.437 6.429 1.00 96.31 98 ILE A CA 1
ATOM 811 C C . ILE A 1 98 ? -7.255 -5.035 7.660 1.00 96.31 98 ILE A C 1
ATOM 813 O O . ILE A 1 98 ? -8.042 -5.812 8.195 1.00 96.31 98 ILE A O 1
ATOM 817 N N . ILE A 1 99 ? -7.123 -3.770 8.036 1.00 95.12 99 ILE A N 1
ATOM 818 C CA . ILE A 1 99 ? -8.012 -3.114 8.987 1.00 95.12 99 ILE A CA 1
ATOM 819 C C . ILE A 1 99 ? -9.017 -2.252 8.227 1.00 95.12 99 ILE A C 1
ATOM 821 O O . ILE A 1 99 ? -8.670 -1.529 7.294 1.00 95.12 99 ILE A O 1
ATOM 825 N N . LYS A 1 100 ? -10.286 -2.308 8.627 1.00 94.56 100 LYS A N 1
ATOM 826 C CA . LYS A 1 100 ? -11.374 -1.567 7.981 1.00 94.56 100 LYS A CA 1
ATOM 827 C C . LYS A 1 100 ? -12.067 -0.664 8.989 1.00 94.56 100 LYS A C 1
ATOM 829 O O . LYS A 1 100 ? -12.368 -1.084 10.106 1.00 94.56 100 LYS A O 1
ATOM 834 N N . HIS A 1 101 ? -12.378 0.565 8.586 1.00 93.50 101 HIS A N 1
ATOM 835 C CA . HIS A 1 101 ? -13.206 1.435 9.411 1.00 93.50 101 HIS A CA 1
ATOM 836 C C . HIS A 1 101 ? -14.647 0.880 9.486 1.00 93.50 101 HIS A C 1
ATOM 838 O O . HIS A 1 101 ? -15.241 0.576 8.451 1.00 93.50 101 HIS A O 1
ATOM 844 N N . PRO A 1 102 ? -15.281 0.804 10.671 1.00 90.31 102 PRO A N 1
ATOM 845 C CA . PRO A 1 102 ? -16.581 0.139 10.833 1.00 90.31 102 PRO A CA 1
ATOM 846 C C . PRO A 1 102 ? -17.751 0.837 10.120 1.00 90.31 102 PRO A C 1
ATOM 848 O O . PRO A 1 102 ? -18.792 0.224 9.906 1.00 90.31 102 PRO A O 1
ATOM 851 N N . LYS A 1 103 ? -17.615 2.129 9.788 1.00 90.44 103 LYS A N 1
ATOM 852 C CA . LYS A 1 103 ? -18.695 2.959 9.207 1.00 90.44 103 LYS A CA 1
ATOM 853 C C . LYS A 1 103 ? -18.339 3.712 7.923 1.00 90.44 103 LYS A C 1
ATOM 855 O O . LYS A 1 103 ? -19.202 4.367 7.359 1.00 90.44 103 LYS A O 1
ATOM 860 N N . LYS A 1 104 ? -17.070 3.707 7.520 1.00 90.75 104 LYS A N 1
ATOM 861 C CA . LYS A 1 104 ? -16.552 4.512 6.401 1.00 90.75 104 LYS A CA 1
ATOM 862 C C . LYS A 1 104 ? -15.870 3.568 5.431 1.00 90.75 104 LYS A C 1
ATOM 864 O O . LYS A 1 104 ? -15.391 2.517 5.860 1.00 90.75 104 LYS A O 1
ATOM 869 N N . ASN A 1 105 ? -15.761 3.959 4.171 1.00 91.12 105 ASN A N 1
ATOM 870 C CA . ASN A 1 105 ? -15.048 3.164 3.182 1.00 91.12 105 ASN A CA 1
ATOM 871 C C . ASN A 1 105 ? -13.555 3.500 3.251 1.00 91.12 105 ASN A C 1
ATOM 873 O O . ASN A 1 105 ? -12.986 4.096 2.343 1.00 91.12 105 ASN A O 1
ATOM 877 N N . ILE A 1 106 ? -12.930 3.156 4.378 1.00 94.06 106 ILE A N 1
ATOM 878 C CA . ILE A 1 106 ? -11.498 3.349 4.609 1.00 94.06 106 ILE A CA 1
ATOM 879 C C . ILE A 1 106 ? -10.902 2.013 5.016 1.00 94.06 106 ILE A C 1
ATOM 881 O O . ILE A 1 106 ? -11.415 1.354 5.927 1.00 94.06 106 ILE A O 1
ATOM 885 N N . ILE A 1 107 ? -9.814 1.645 4.353 1.00 95.56 107 ILE A N 1
ATOM 886 C CA . ILE A 1 107 ? -9.029 0.452 4.658 1.00 95.56 107 ILE A CA 1
ATOM 887 C C . ILE A 1 107 ? -7.589 0.847 4.937 1.00 95.56 107 ILE A C 1
ATOM 889 O O . ILE A 1 107 ? -7.089 1.814 4.366 1.00 95.56 107 ILE A O 1
ATOM 893 N N . GLY A 1 108 ? -6.923 0.089 5.793 1.00 95.62 108 GLY A N 1
ATOM 894 C CA . GLY A 1 108 ? -5.486 0.160 5.992 1.00 95.62 108 GLY A CA 1
ATOM 895 C C . GLY A 1 108 ? -4.863 -1.224 5.935 1.00 95.62 108 GLY A C 1
ATOM 896 O O . GLY A 1 108 ? -5.530 -2.217 6.215 1.00 95.62 108 GLY A O 1
ATOM 897 N N . LEU A 1 109 ? -3.587 -1.272 5.577 1.00 96.25 109 LEU A N 1
ATOM 898 C CA . LEU A 1 109 ? -2.744 -2.457 5.671 1.00 96.25 109 LEU A CA 1
ATOM 899 C C . LEU A 1 109 ? -1.826 -2.300 6.880 1.00 96.25 109 LEU A C 1
ATOM 901 O O . LEU A 1 109 ? -1.198 -1.252 7.035 1.00 96.25 109 LEU A O 1
ATOM 905 N N . VAL A 1 110 ? -1.724 -3.334 7.701 1.00 95.56 110 VAL A N 1
ATOM 906 C CA . VAL A 1 110 ? -0.801 -3.404 8.842 1.00 95.56 110 VAL A CA 1
ATOM 907 C C . VAL A 1 110 ? -0.024 -4.716 8.795 1.00 95.56 110 VAL A C 1
ATOM 909 O O . VAL A 1 110 ? -0.409 -5.638 8.070 1.00 95.56 110 VAL A O 1
ATOM 912 N N . THR A 1 111 ? 1.063 -4.819 9.560 1.00 92.44 111 THR A N 1
ATOM 913 C CA . THR A 1 111 ? 1.695 -6.120 9.820 1.00 92.44 111 THR A CA 1
ATOM 914 C C . THR A 1 111 ? 1.008 -6.806 10.996 1.00 92.44 111 THR A C 1
ATOM 916 O O . THR A 1 111 ? 0.597 -6.156 11.954 1.00 92.44 111 THR A O 1
ATOM 919 N N . LYS A 1 112 ? 0.907 -8.134 10.966 1.00 91.62 112 LYS A N 1
ATOM 920 C CA . LYS A 1 112 ? 0.369 -8.913 12.090 1.00 91.62 112 LYS A CA 1
ATOM 921 C C . LYS A 1 112 ? 1.299 -8.925 13.294 1.00 91.62 112 LYS A C 1
ATOM 923 O O . LYS A 1 112 ? 0.827 -8.980 14.424 1.00 91.62 112 LYS A O 1
ATOM 928 N N . GLU A 1 113 ? 2.611 -8.875 13.061 1.00 90.38 113 GLU A N 1
ATOM 929 C CA . GLU A 1 113 ? 3.603 -8.805 14.138 1.00 90.38 113 GLU A CA 1
ATOM 930 C C . GLU A 1 113 ? 3.509 -7.476 14.899 1.00 90.38 113 GLU A C 1
ATOM 932 O O . GLU A 1 113 ? 3.666 -7.446 16.120 1.00 90.38 113 GLU A O 1
ATOM 937 N N . ASN A 1 114 ? 3.191 -6.379 14.202 1.00 89.88 114 ASN A N 1
ATOM 938 C CA . ASN A 1 114 ? 2.980 -5.078 14.819 1.00 89.88 114 ASN A CA 1
ATOM 939 C C . ASN A 1 114 ? 1.749 -4.366 14.226 1.00 89.88 114 ASN A C 1
ATOM 941 O O . ASN A 1 114 ? 1.888 -3.453 13.405 1.00 89.88 114 ASN A O 1
ATOM 945 N N . PRO A 1 115 ? 0.534 -4.715 14.691 1.00 91.44 115 PRO A N 1
ATOM 946 C CA . PRO A 1 115 ? -0.718 -4.213 14.118 1.00 91.44 115 PRO A CA 1
ATOM 947 C C . PRO A 1 115 ? -0.947 -2.718 14.367 1.00 91.44 115 PRO A C 1
ATOM 949 O O . PRO A 1 115 ? -1.899 -2.136 13.849 1.00 91.44 115 PRO A O 1
ATOM 952 N N . ASN A 1 116 ? -0.082 -2.075 15.158 1.00 93.56 116 ASN A N 1
ATOM 953 C CA . ASN A 1 116 ? -0.116 -0.635 15.361 1.00 93.56 116 ASN A CA 1
ATOM 954 C C . ASN A 1 116 ? 0.586 0.137 14.237 1.00 93.56 116 ASN A C 1
ATOM 956 O O . ASN A 1 116 ? 0.376 1.343 14.146 1.00 93.56 116 ASN A O 1
ATOM 960 N N . ILE A 1 117 ? 1.402 -0.509 13.397 1.00 92.88 117 ILE A N 1
ATOM 961 C CA . ILE A 1 117 ? 2.115 0.144 12.292 1.00 92.88 117 ILE A CA 1
ATOM 962 C C . ILE A 1 117 ? 1.251 0.101 11.032 1.00 92.88 117 ILE A C 1
ATOM 964 O O . ILE A 1 117 ? 0.985 -0.964 10.474 1.00 92.88 117 ILE A O 1
ATOM 968 N N . LEU A 1 118 ? 0.831 1.278 10.572 1.00 95.38 118 LEU A N 1
ATOM 969 C CA . LEU A 1 118 ? 0.084 1.463 9.338 1.00 95.38 118 LEU A CA 1
ATOM 970 C C . LEU A 1 118 ? 1.048 1.536 8.156 1.00 95.38 118 LEU A C 1
ATOM 972 O O . LEU A 1 118 ? 1.854 2.454 8.056 1.00 95.38 118 LEU A O 1
ATOM 976 N N . LEU A 1 119 ? 0.927 0.582 7.243 1.00 95.19 119 LEU A N 1
ATOM 977 C CA . LEU A 1 119 ? 1.785 0.452 6.069 1.00 95.19 119 LEU A CA 1
ATOM 978 C C . LEU A 1 119 ? 1.215 1.161 4.845 1.00 95.19 119 LEU A C 1
ATOM 980 O O . LEU A 1 119 ? 1.933 1.808 4.091 1.00 95.19 119 LEU A O 1
ATOM 984 N N . MET A 1 120 ? -0.095 1.050 4.650 1.00 95.25 120 MET A N 1
ATOM 985 C CA . MET A 1 120 ? -0.818 1.859 3.680 1.00 95.25 120 MET A CA 1
ATOM 986 C C . MET A 1 120 ? -2.236 2.116 4.161 1.00 95.25 120 MET A C 1
ATOM 988 O O . MET A 1 120 ? -2.756 1.410 5.023 1.00 95.25 120 MET A O 1
ATOM 992 N N . ILE A 1 121 ? -2.865 3.141 3.607 1.00 95.94 121 ILE A N 1
ATOM 993 C CA . ILE A 1 121 ? -4.260 3.474 3.867 1.00 95.94 121 ILE A CA 1
ATOM 994 C C . ILE A 1 121 ? -4.893 4.008 2.600 1.00 95.94 121 ILE A C 1
ATOM 996 O O . ILE A 1 121 ? -4.266 4.760 1.855 1.00 95.94 121 ILE A O 1
ATOM 1000 N N . HIS A 1 122 ? -6.148 3.651 2.376 1.00 95.00 122 HIS A N 1
ATOM 1001 C CA . HIS A 1 122 ? -6.931 4.164 1.271 1.00 95.00 122 HIS A CA 1
ATOM 1002 C C . HIS A 1 122 ? -8.349 4.496 1.722 1.00 95.00 122 HIS A C 1
ATOM 1004 O O . HIS A 1 122 ? -8.999 3.713 2.416 1.00 95.00 122 HIS A O 1
ATOM 1010 N N . ASN A 1 123 ? -8.812 5.679 1.329 1.00 94.19 123 ASN A N 1
ATOM 1011 C CA . ASN A 1 123 ? -10.170 6.149 1.530 1.00 94.19 123 ASN A CA 1
ATOM 1012 C C . ASN A 1 123 ? -10.889 6.181 0.180 1.00 94.19 123 ASN A C 1
ATOM 1014 O O . ASN A 1 123 ? -10.602 7.039 -0.654 1.00 94.19 123 ASN A O 1
ATOM 1018 N N . PHE A 1 124 ? -11.843 5.273 -0.005 1.00 91.06 124 PHE A N 1
ATOM 1019 C CA . PHE A 1 124 ? -12.617 5.156 -1.240 1.00 91.06 124 PHE A CA 1
ATOM 1020 C C . PHE A 1 124 ? -13.606 6.316 -1.421 1.00 91.06 124 PHE A C 1
ATOM 1022 O O . PHE A 1 124 ? -13.991 6.608 -2.548 1.00 91.06 124 PHE A O 1
ATOM 1029 N N . ASP A 1 125 ? -13.995 7.008 -0.342 1.00 90.62 125 ASP A N 1
ATOM 1030 C CA . ASP A 1 125 ? -14.930 8.137 -0.422 1.00 90.62 125 ASP A CA 1
ATOM 1031 C C . ASP A 1 125 ? -14.254 9.390 -1.014 1.00 90.62 125 ASP A C 1
ATOM 1033 O O . ASP A 1 125 ? -14.890 10.163 -1.729 1.00 90.62 125 ASP A O 1
ATOM 1037 N N . THR A 1 126 ? -12.960 9.599 -0.731 1.00 91.00 126 THR A N 1
ATOM 1038 C CA . THR A 1 126 ? -12.177 10.752 -1.229 1.00 91.00 126 THR A CA 1
ATOM 1039 C C . THR A 1 126 ? -11.173 10.390 -2.324 1.00 91.00 126 THR A C 1
ATOM 1041 O O . THR A 1 126 ? -10.545 11.279 -2.896 1.00 91.00 126 THR A O 1
ATOM 1044 N N . ASN A 1 127 ? -11.014 9.098 -2.620 1.00 89.56 127 ASN A N 1
ATOM 1045 C CA . ASN A 1 127 ? -9.965 8.542 -3.476 1.00 89.56 127 ASN A CA 1
ATOM 1046 C C . ASN A 1 127 ? -8.532 8.916 -3.033 1.00 89.56 127 ASN A C 1
ATOM 1048 O O . ASN A 1 127 ? -7.594 8.988 -3.830 1.00 89.56 127 ASN A O 1
ATOM 1052 N N . GLU A 1 128 ? -8.337 9.167 -1.740 1.00 92.56 128 GLU A N 1
ATOM 1053 C CA . GLU A 1 128 ? -7.021 9.457 -1.176 1.00 92.56 128 GLU A CA 1
ATOM 1054 C C . GLU A 1 128 ? -6.337 8.172 -0.705 1.00 92.56 128 GLU A C 1
ATOM 1056 O O . GLU A 1 128 ? -6.973 7.239 -0.218 1.00 92.56 128 GLU A O 1
ATOM 1061 N N . ASN A 1 129 ? -5.014 8.116 -0.833 1.00 93.81 129 ASN A N 1
ATOM 1062 C CA . ASN A 1 129 ? -4.199 6.968 -0.436 1.00 93.81 129 ASN A CA 1
ATOM 1063 C C . ASN A 1 129 ? -2.870 7.410 0.190 1.00 93.81 129 ASN A C 1
ATOM 1065 O O . ASN A 1 129 ? -2.356 8.472 -0.116 1.00 93.81 129 ASN A O 1
ATOM 1069 N N . TRP A 1 130 ? -2.267 6.612 1.047 1.00 94.75 130 TRP A N 1
ATOM 1070 C CA . TRP A 1 130 ? -0.923 6.867 1.567 1.00 94.75 130 TRP A CA 1
ATOM 1071 C C . TRP A 1 130 ? -0.204 5.518 1.663 1.00 94.75 130 TRP A C 1
ATOM 1073 O O . TRP A 1 130 ? -0.883 4.538 1.975 1.00 94.75 130 TRP A O 1
ATOM 1083 N N . PRO A 1 131 ? 1.105 5.418 1.350 1.00 93.50 131 PRO A N 1
ATOM 1084 C CA . PRO A 1 131 ? 2.106 6.496 1.237 1.00 93.50 131 PRO A CA 1
ATOM 1085 C C . PRO A 1 131 ? 2.354 7.070 -0.166 1.00 93.50 131 PRO A C 1
ATOM 1087 O O . PRO A 1 131 ? 3.222 7.927 -0.331 1.00 93.50 131 PRO A O 1
ATOM 1090 N N . ARG A 1 132 ? 1.611 6.638 -1.189 1.00 91.06 132 ARG A N 1
ATOM 1091 C CA . ARG A 1 132 ? 1.834 7.089 -2.570 1.00 91.06 132 ARG A CA 1
ATOM 1092 C C . ARG A 1 132 ? 1.567 8.596 -2.722 1.00 91.06 132 ARG A C 1
ATOM 1094 O O . ARG A 1 132 ? 0.462 9.081 -2.471 1.00 91.06 132 ARG A O 1
ATOM 1101 N N . ALA A 1 133 ? 2.584 9.320 -3.183 1.00 87.88 133 ALA A N 1
ATOM 1102 C CA . ALA A 1 133 ? 2.508 10.738 -3.519 1.00 87.88 133 ALA A CA 1
ATOM 1103 C C . ALA A 1 133 ? 1.990 10.948 -4.948 1.00 87.88 133 ALA A C 1
ATOM 1105 O O . ALA A 1 133 ? 2.257 10.143 -5.844 1.00 87.88 133 ALA A O 1
ATOM 1106 N N . ASN A 1 134 ? 1.285 12.053 -5.184 1.00 85.50 134 ASN A N 1
ATOM 1107 C CA . ASN A 1 134 ? 1.036 12.520 -6.548 1.00 85.50 134 ASN A CA 1
ATOM 1108 C C . ASN A 1 134 ? 2.263 13.274 -7.094 1.00 85.50 134 ASN A C 1
ATOM 1110 O O . ASN A 1 134 ? 3.048 13.823 -6.330 1.00 85.50 134 ASN A O 1
ATOM 1114 N N . PHE A 1 135 ? 2.425 13.330 -8.421 1.00 81.00 135 PHE A N 1
ATOM 1115 C CA . PHE A 1 135 ? 3.636 13.861 -9.077 1.00 81.00 135 PHE A CA 1
ATOM 1116 C C . PHE A 1 135 ? 4.014 15.294 -8.656 1.00 81.00 135 PHE A C 1
ATOM 1118 O O . PHE A 1 135 ? 5.188 15.641 -8.612 1.00 81.00 135 PHE A O 1
ATOM 1125 N N . THR A 1 136 ? 3.020 16.122 -8.338 1.00 88.62 136 THR A N 1
ATOM 1126 C CA . THR A 1 136 ? 3.203 17.519 -7.917 1.00 88.62 136 THR A CA 1
ATOM 1127 C C . THR A 1 136 ? 3.030 17.719 -6.409 1.00 88.62 136 THR A C 1
ATOM 1129 O O . THR A 1 136 ? 2.943 18.856 -5.954 1.00 88.62 136 THR A O 1
ATOM 1132 N N . GLU A 1 137 ? 2.883 16.645 -5.631 1.00 89.19 137 GLU A N 1
ATOM 1133 C CA . GLU A 1 137 ? 2.597 16.721 -4.199 1.00 89.19 137 GLU A CA 1
ATOM 1134 C C . GLU A 1 137 ? 3.892 16.827 -3.392 1.00 89.19 137 GLU A C 1
ATOM 1136 O O . GLU A 1 137 ? 4.780 15.981 -3.485 1.00 89.19 137 GLU A O 1
ATOM 1141 N N . GLU A 1 138 ? 3.993 17.860 -2.558 1.00 92.81 138 GLU A N 1
ATOM 1142 C CA . GLU A 1 138 ? 5.106 17.987 -1.623 1.00 92.81 138 GLU A CA 1
ATOM 1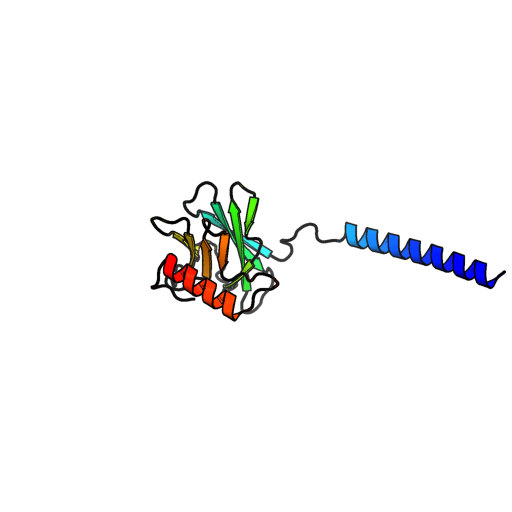143 C C . GLU A 1 138 ? 5.037 16.925 -0.521 1.00 92.81 138 GLU A C 1
ATOM 1145 O O . GLU A 1 138 ? 3.964 16.595 -0.010 1.00 92.81 138 GLU A O 1
ATOM 1150 N N . TYR A 1 139 ? 6.202 16.472 -0.054 1.00 90.62 139 TYR A N 1
ATOM 1151 C CA . TYR A 1 139 ? 6.309 15.489 1.027 1.00 90.62 139 TYR A CA 1
ATOM 1152 C C . TYR A 1 139 ? 5.539 15.893 2.300 1.00 90.62 139 TYR A C 1
ATOM 1154 O O . TYR A 1 139 ? 4.871 15.070 2.925 1.00 90.62 139 TYR A O 1
ATOM 1162 N N . SER A 1 140 ? 5.566 17.179 2.663 1.00 93.88 140 SER A N 1
ATOM 1163 C CA . SER A 1 140 ? 4.822 17.729 3.807 1.00 93.88 140 SER A CA 1
ATOM 1164 C C . SER A 1 140 ? 3.308 17.488 3.689 1.00 93.88 140 SER A C 1
ATOM 1166 O O . SER A 1 140 ? 2.642 17.162 4.679 1.00 93.88 140 SER A O 1
ATOM 1168 N N . SER A 1 141 ? 2.774 17.588 2.469 1.00 94.00 141 SER A N 1
ATOM 1169 C CA . SER A 1 141 ? 1.367 17.348 2.150 1.00 94.00 141 SER A CA 1
ATOM 1170 C C . SER A 1 141 ? 1.029 15.862 2.227 1.00 94.00 141 SER A C 1
ATOM 1172 O O . SER A 1 141 ? 0.031 15.514 2.859 1.00 94.00 141 SER A O 1
ATOM 1174 N N . VAL A 1 142 ? 1.909 14.988 1.724 1.00 93.69 142 VAL A N 1
ATOM 1175 C CA . VAL A 1 142 ? 1.766 13.524 1.841 1.00 93.69 142 VAL A CA 1
ATOM 1176 C C . VAL A 1 142 ? 1.692 13.102 3.310 1.00 93.69 142 VAL A C 1
ATOM 1178 O O . VAL A 1 142 ? 0.794 12.358 3.702 1.00 93.69 142 VAL A O 1
ATOM 1181 N N . VAL A 1 143 ? 2.583 13.627 4.159 1.00 94.19 143 VAL A N 1
ATOM 1182 C CA . VAL A 1 143 ? 2.588 13.340 5.604 1.00 94.19 143 VAL A CA 1
ATOM 1183 C C . VAL A 1 143 ? 1.313 13.852 6.280 1.00 94.19 143 VAL A C 1
ATOM 1185 O O . VAL A 1 143 ? 0.723 13.154 7.109 1.00 94.19 143 VAL A O 1
ATOM 1188 N N . LYS A 1 144 ? 0.856 15.064 5.940 1.00 95.44 144 LYS A N 1
ATOM 1189 C CA . LYS A 1 144 ? -0.389 15.629 6.485 1.00 95.44 144 LYS A CA 1
ATOM 1190 C C . LYS A 1 144 ? -1.605 14.789 6.087 1.00 95.44 144 LYS A C 1
ATOM 1192 O O . LYS A 1 144 ? -2.453 14.514 6.938 1.00 95.44 144 LYS A O 1
ATOM 1197 N N . ARG A 1 145 ? -1.664 14.351 4.828 1.00 95.31 145 ARG A N 1
ATOM 1198 C CA . ARG A 1 145 ? -2.703 13.466 4.290 1.00 95.31 145 ARG A CA 1
ATOM 1199 C C . ARG A 1 145 ? -2.689 12.111 4.992 1.00 95.31 145 ARG A C 1
ATOM 1201 O O . ARG A 1 145 ? -3.723 11.708 5.516 1.00 95.31 145 ARG A O 1
ATOM 1208 N N . GLY A 1 146 ? -1.520 11.485 5.135 1.00 94.62 146 GLY A N 1
ATOM 1209 C CA . GLY A 1 146 ? -1.346 10.246 5.900 1.00 94.62 146 GLY A CA 1
ATOM 1210 C C . GLY A 1 146 ? -1.872 10.362 7.333 1.00 94.62 146 GLY A C 1
ATOM 1211 O O . GLY A 1 146 ? -2.681 9.545 7.764 1.00 94.62 146 GLY A O 1
ATOM 1212 N N . LYS A 1 147 ? -1.514 11.434 8.057 1.00 96.12 147 LYS A N 1
ATOM 1213 C CA . LYS A 1 147 ? -2.015 11.692 9.425 1.00 96.12 147 LYS A CA 1
ATOM 1214 C C . LYS A 1 147 ? -3.533 11.882 9.474 1.00 96.12 147 LYS A C 1
ATOM 1216 O O . LYS A 1 147 ? -4.177 11.369 10.388 1.00 96.12 147 LYS A O 1
ATOM 1221 N N . SER A 1 148 ? -4.101 12.605 8.509 1.00 95.88 148 SER A N 1
ATOM 1222 C CA . SER A 1 148 ? -5.549 12.832 8.401 1.00 95.88 148 SER A CA 1
ATOM 1223 C C . SER A 1 148 ? -6.319 11.528 8.160 1.00 95.88 148 SER A C 1
ATOM 1225 O O . SER A 1 148 ? -7.282 11.222 8.872 1.00 95.88 148 SER A O 1
ATOM 1227 N N . LEU A 1 149 ? -5.851 10.722 7.201 1.00 96.12 149 LEU A N 1
ATOM 1228 C CA . LEU A 1 149 ? -6.425 9.417 6.881 1.00 96.12 149 LEU A CA 1
ATOM 1229 C C . LEU A 1 149 ? -6.315 8.468 8.074 1.00 96.12 149 LEU A C 1
ATOM 1231 O O . LEU A 1 149 ? -7.314 7.882 8.486 1.00 96.12 149 LEU A O 1
ATOM 1235 N N . ARG A 1 150 ? -5.134 8.385 8.695 1.00 96.31 150 ARG A N 1
ATOM 1236 C CA . ARG A 1 150 ? -4.900 7.581 9.897 1.00 96.31 150 ARG A CA 1
ATOM 1237 C C . ARG A 1 150 ? -5.863 7.954 11.019 1.00 96.31 150 ARG A C 1
ATOM 1239 O O . ARG A 1 150 ? -6.515 7.077 11.567 1.00 96.31 150 ARG A O 1
ATOM 1246 N N . ASN A 1 151 ? -6.002 9.245 11.331 1.00 95.75 151 ASN A N 1
ATOM 1247 C CA . ASN A 1 151 ? -6.943 9.709 12.357 1.00 95.75 151 ASN A CA 1
ATOM 1248 C C . ASN A 1 151 ? -8.394 9.329 12.033 1.00 95.75 151 ASN A C 1
ATOM 1250 O O . ASN A 1 151 ? -9.183 9.097 12.945 1.00 95.75 151 ASN A O 1
ATOM 1254 N N . SER A 1 152 ? -8.740 9.271 10.745 1.00 94.62 152 SER A N 1
ATOM 1255 C CA . SER A 1 152 ? -10.066 8.861 10.286 1.00 94.62 152 SER A CA 1
ATOM 1256 C C . SER A 1 152 ? -10.295 7.352 10.359 1.00 94.62 152 SER A C 1
ATOM 1258 O O . SER A 1 152 ? -11.446 6.955 10.518 1.00 94.62 152 SER A O 1
ATOM 1260 N N . LEU A 1 153 ? -9.245 6.536 10.221 1.00 94.56 153 LEU A N 1
ATOM 1261 C CA . LEU A 1 153 ? -9.302 5.075 10.317 1.00 94.56 153 LEU A CA 1
ATOM 1262 C C . LEU A 1 153 ? -9.203 4.604 11.770 1.00 94.56 153 LEU A C 1
ATOM 1264 O O . LEU A 1 153 ? -10.128 3.979 12.280 1.00 94.56 153 LEU A O 1
ATOM 1268 N N . ASN A 1 154 ? -8.083 4.906 12.422 1.00 92.88 154 ASN A N 1
ATOM 1269 C CA . ASN A 1 154 ? -7.843 4.650 13.832 1.00 92.88 154 ASN A CA 1
ATOM 1270 C C . ASN A 1 154 ? -6.681 5.543 14.331 1.00 92.88 154 ASN A C 1
ATOM 1272 O O . ASN A 1 154 ? -5.535 5.355 13.909 1.00 92.88 154 ASN A O 1
ATOM 1276 N N . PRO A 1 155 ? -6.934 6.499 15.245 1.00 93.06 155 PRO A N 1
ATOM 1277 C CA . PRO A 1 155 ? -5.912 7.428 15.725 1.00 93.06 155 PRO A CA 1
ATOM 1278 C C . PRO A 1 155 ? -4.798 6.771 16.556 1.00 93.06 155 PRO A C 1
ATOM 1280 O O . PRO A 1 155 ? -3.775 7.418 16.769 1.00 93.06 155 PRO A O 1
ATOM 1283 N N . THR A 1 156 ? -4.967 5.525 17.021 1.00 92.81 156 THR A N 1
ATOM 1284 C CA . THR A 1 156 ? -3.935 4.813 17.798 1.00 92.81 156 THR A CA 1
ATOM 1285 C C . THR A 1 156 ? -2.807 4.252 16.936 1.00 92.81 156 THR A C 1
ATOM 1287 O O . THR A 1 156 ? -1.782 3.843 17.475 1.00 92.81 156 THR A O 1
ATOM 1290 N N . LEU A 1 157 ? -2.987 4.220 15.614 1.00 93.19 157 LEU A N 1
ATOM 1291 C CA . LEU A 1 157 ? -1.983 3.715 14.684 1.00 93.19 157 LEU A CA 1
ATOM 1292 C C . LEU A 1 157 ? -0.763 4.648 14.591 1.00 93.19 157 LEU A C 1
ATOM 1294 O O . LEU A 1 157 ? -0.815 5.852 14.879 1.00 93.19 157 LEU A O 1
ATOM 1298 N N . GLN A 1 158 ? 0.342 4.085 14.131 1.00 92.38 158 GLN A N 1
ATOM 1299 C CA . GLN A 1 158 ? 1.610 4.747 13.848 1.00 92.38 158 GLN A CA 1
ATOM 1300 C C . GLN A 1 158 ? 1.833 4.760 12.331 1.00 92.38 158 GLN A C 1
ATOM 1302 O O . GLN A 1 158 ? 1.403 3.834 11.650 1.00 92.38 158 GLN A O 1
ATOM 1307 N N . LEU A 1 159 ? 2.434 5.836 11.816 1.00 86.75 159 LEU A N 1
ATOM 1308 C CA . LEU A 1 159 ? 2.858 5.980 10.414 1.00 86.75 159 LEU A CA 1
ATOM 1309 C C . LEU A 1 159 ? 4.370 5.808 10.327 1.00 86.75 159 LEU A C 1
ATOM 1311 O O . LEU A 1 159 ? 5.025 6.237 11.307 1.00 86.75 159 LEU A O 1
#

Foldseek 3Di:
DVVVVVVVVVVVVVVVVVVVVVVVCVVPVPPDPQVQKDWQDWDDQPPAQKIKTKIWGNDDDAWIWMWIFIDHPNHTLRDTDTQGTDDPVDDHPLQKDWAQAPPFRKIFIAGPVCRQETRKIAGPVVRDIPDDDDPPDDNVRSVVSVCVSCVVRPNSHDD

Radius of gyration: 22.69 Å; Cα contacts (8 Å, |Δi|>4): 253; chains: 1; bounding box: 46×34×75 Å

Solvent-accessible surface area (backbone atoms only — not comparable to full-atom values): 9021 Å² total; per-residue (Å²): 114,72,68,61,52,52,51,52,50,49,53,52,52,52,51,51,53,50,51,52,52,52,51,48,49,62,73,68,45,77,85,55,91,55,70,67,48,44,77,58,43,76,42,75,58,90,46,91,62,28,34,42,36,36,32,33,43,71,83,53,97,81,58,19,51,28,30,37,29,35,30,46,78,88,39,77,74,41,67,81,31,66,55,50,68,42,54,70,92,67,77,47,50,83,48,49,44,69,48,61,32,97,86,52,65,33,41,32,35,22,34,64,92,45,68,48,42,50,45,32,39,39,29,70,84,77,72,46,56,29,70,61,69,56,100,88,56,52,68,72,55,49,53,51,49,39,52,52,51,37,53,71,57,46,66,85,51,42,122

Sequence (159 aa):
MLAQRKYRIFLIVSNVVQAVLLILVFLYWPTDPYRGYTKIGELDTGINYCKVVVYVADDWEYAQPAYYEITISGRVEIPFAYFTNVDPERVSIQEFEIIKHPKKNIIGLVTKENPNILLMIHNFDTNENWPRANFTEEYSSVVKRGKSLRNSLNPTLQL